Protein 1Z67 (pdb70)

Foldseek 3Di:
DVVVVVVCVVCPCPCLVVLVQVLQVVCQFPVNLLVLCVVQPNPVQLLQLLDLVHDRDADALVSSCSRVPQVSQCSSCVSVVHHSRVSSRSCRVPVSVLQSLQRNVSHGVRGPRNVVSCVSVVVVVD

Solvent-accessible surface area: 7836 Å² total

Radius of gyration: 15.13 Å; Cα contacts (8 Å, |Δi|>4): 138; chains: 1; bounding box: 34×46×33 Å

CATH classification: 1.10.10.690

Secondary structure (DSSP, 8-state):
-HHHHHHHHHHTTTTHHHHHHHHHHHTT-HHHHHHHHHHTT-HHHHHHHH-SSSPPPP--HHHHHHHH-HHHHHHHHHHHT--HHHHHHHHHHHHHHHHHHT-TTS---TTT-HHHH--HHHHHH-

InterPro domains:
  IPR027405 YidB-like [G3DSA:1.10.10.690] (1-132)
  IPR027405 YidB-like [SSF140804] (3-130)
  IPR045372 YidB-like protein [PF20159] (10-111)

Organism: Shigella flexneri (NCBI:txid623)

Structure (mmCIF, N/CA/C/O backbone):
data_1Z67
#
_entry.id   1Z67
#
_cell.length_a   57.476
_cell.length_b   40.479
_cell.length_c   48.333
_cell.angle_alpha   90.00
_cell.angle_beta   93.78
_cell.angle_gamma   90.00
#
_symmetry.space_group_name_H-M   'C 1 2 1'
#
loop_
_entity.id
_entity.type
_entity.pdbx_description
1 polymer 'hypothetical protein S4005'
2 non-polymer 'SODIUM ION'
3 water water
#
loop_
_atom_site.group_PDB
_atom_site.id
_atom_site.type_symbol
_atom_site.label_atom_id
_atom_site.label_alt_id
_atom_site.label_comp_id
_atom_site.label_asym_id
_atom_site.label_entity_id
_atom_site.label_seq_id
_atom_site.pdbx_PDB_ins_code
_atom_site.Cartn_x
_atom_site.Cartn_y
_atom_site.Cartn_z
_atom_site.occupancy
_atom_site.B_iso_or_equiv
_atom_site.auth_seq_id
_atom_site.auth_comp_id
_atom_site.auth_asym_id
_atom_site.auth_atom_id
_atom_site.pdbx_PDB_model_num
ATOM 1 N N . LEU A 1 6 ? 23.730 -17.431 2.856 1.00 30.98 3 LEU A N 1
ATOM 2 C CA . LEU A 1 6 ? 24.326 -16.054 2.774 1.00 30.09 3 LEU A CA 1
ATOM 3 C C . LEU A 1 6 ? 24.174 -15.371 1.409 1.00 29.10 3 LEU A C 1
ATOM 4 O O . LEU A 1 6 ? 24.072 -14.150 1.345 1.00 28.29 3 LEU A O 1
ATOM 9 N N . PHE A 1 7 ? 24.198 -16.147 0.331 1.00 28.25 4 PHE A N 1
ATOM 10 C CA . PHE A 1 7 ? 24.179 -15.583 -1.025 1.00 26.32 4 PHE A CA 1
ATOM 11 C C . PHE A 1 7 ? 22.886 -14.799 -1.243 1.00 25.52 4 PHE A C 1
ATOM 12 O O . PHE A 1 7 ? 22.896 -13.622 -1.644 1.00 24.16 4 PHE A O 1
ATOM 20 N N . ASP A 1 8 ? 21.762 -15.436 -0.964 1.00 24.81 5 ASP A N 1
ATOM 21 C CA . ASP A 1 8 ? 20.481 -14.760 -1.164 1.00 23.76 5 ASP A CA 1
ATOM 22 C C . ASP A 1 8 ? 20.310 -13.551 -0.215 1.00 22.17 5 ASP A C 1
ATOM 23 O O . ASP A 1 8 ? 19.744 -12.535 -0.605 1.00 20.25 5 ASP A O 1
ATOM 28 N N . GLU A 1 9 ? 20.871 -13.631 0.996 1.00 20.58 6 GLU A N 1
ATOM 29 C CA . GLU A 1 9 ? 20.887 -12.528 1.935 1.00 19.76 6 GLU A CA 1
ATOM 30 C C . GLU A 1 9 ? 21.627 -11.282 1.380 1.00 18.04 6 GLU A C 1
ATOM 31 O O . GLU A 1 9 ? 21.135 -10.141 1.429 1.00 17.65 6 GLU A O 1
ATOM 37 N N . VAL A 1 10 ? 22.804 -11.541 0.842 1.00 16.84 7 VAL A N 1
ATOM 38 C CA . VAL A 1 10 ? 23.639 -10.483 0.298 1.00 15.50 7 VAL A CA 1
ATOM 39 C C . VAL A 1 10 ? 22.992 -9.908 -0.975 1.00 13.81 7 VAL A C 1
ATOM 40 O O . VAL A 1 10 ? 22.907 -8.678 -1.127 1.00 13.83 7 VAL A O 1
ATOM 44 N N . VAL A 1 11 ? 22.507 -10.784 -1.861 1.00 14.83 8 VAL A N 1
ATOM 45 C CA . VAL A 1 11 ? 21.894 -10.290 -3.083 1.00 14.04 8 VAL A CA 1
ATOM 46 C C . VAL A 1 11 ? 20.647 -9.458 -2.743 1.00 13.08 8 VAL A C 1
ATOM 47 O O . VAL A 1 11 ? 20.426 -8.373 -3.299 1.00 12.28 8 VAL A O 1
ATOM 51 N N . GLY A 1 12 ? 19.814 -9.953 -1.836 1.00 13.49 9 GLY A N 1
ATOM 52 C CA . GLY A 1 12 ? 18.658 -9.182 -1.434 1.00 13.43 9 GLY A CA 1
ATOM 53 C C . GLY A 1 12 ? 18.986 -7.795 -0.905 1.00 13.13 9 GLY A C 1
ATOM 54 O O . GLY A 1 12 ? 18.346 -6.810 -1.301 1.00 14.10 9 GLY A O 1
ATOM 55 N N . ALA A 1 13 ? 20.000 -7.716 -0.045 1.00 13.02 10 ALA A N 1
ATOM 56 C CA . ALA A 1 13 ? 20.396 -6.430 0.516 1.00 12.97 10 ALA A CA 1
ATOM 57 C C . ALA A 1 13 ? 20.940 -5.486 -0.570 1.00 12.96 10 ALA A C 1
ATOM 58 O O . ALA A 1 13 ? 20.640 -4.293 -0.560 1.00 14.46 10 ALA A O 1
ATOM 60 N N . PHE A 1 14 ? 21.706 -6.030 -1.502 1.00 12.99 11 PHE A N 1
ATOM 61 C CA . PHE A 1 14 ? 22.218 -5.232 -2.604 1.00 13.64 11 PHE A CA 1
ATOM 62 C C . PHE A 1 14 ? 21.073 -4.666 -3.400 1.00 14.22 11 PHE A C 1
ATOM 63 O O . PHE A 1 14 ? 21.081 -3.512 -3.746 1.00 15.31 11 PHE A O 1
ATOM 78 N N . LEU A 1 15 ? 20.122 -5.517 -3.764 1.00 13.89 12 LEU A N 1
ATOM 79 C CA . LEU A 1 15 ? 19.013 -5.071 -4.591 1.00 15.28 12 LEU A CA 1
ATOM 80 C C . LEU A 1 15 ? 18.065 -4.115 -3.885 1.00 16.03 12 LEU A C 1
ATOM 81 O O . LEU A 1 15 ? 17.479 -3.232 -4.543 1.00 18.05 12 LEU A O 1
ATOM 86 N N . LYS A 1 16 ? 17.879 -4.298 -2.571 1.00 15.69 13 LYS A N 1
ATOM 87 C CA . LYS A 1 16 ? 16.912 -3.491 -1.816 1.00 18.15 13 LYS A CA 1
ATOM 88 C C . LYS A 1 16 ? 17.402 -2.061 -1.557 1.00 17.32 13 LYS A C 1
ATOM 89 O O . LYS A 1 16 ? 16.617 -1.124 -1.456 1.00 17.24 13 LYS A O 1
ATOM 95 N N . GLY A 1 17 ? 18.712 -1.885 -1.391 1.00 16.29 14 GLY A N 1
ATOM 96 C CA . GLY A 1 17 ? 19.247 -0.559 -0.992 1.00 16.31 14 GLY A CA 1
ATOM 97 C C . GLY A 1 17 ? 18.572 -0.062 0.287 1.00 17.11 14 GLY A C 1
ATOM 98 O O . GLY A 1 17 ? 18.366 -0.822 1.247 1.00 17.58 14 GLY A O 1
ATOM 99 N N . ASP A 1 18 ? 18.142 1.201 0.290 1.00 17.63 15 ASP A N 1
ATOM 100 C CA . ASP A 1 18 ? 17.528 1.770 1.472 1.00 18.76 15 ASP A CA 1
ATOM 101 C C . ASP A 1 18 ? 15.992 1.793 1.385 1.00 18.81 15 ASP A C 1
ATOM 102 O O . ASP A 1 18 ? 15.350 2.502 2.154 1.00 19.44 15 ASP A O 1
ATOM 107 N N . ALA A 1 19 ? 15.418 0.964 0.520 1.00 19.92 16 ALA A N 1
ATOM 108 C CA . ALA A 1 19 ? 13.963 0.824 0.450 1.00 19.21 16 ALA A CA 1
ATOM 109 C C . ALA A 1 19 ? 13.394 0.436 1.814 1.00 19.49 16 ALA A C 1
ATOM 110 O O . ALA A 1 19 ? 13.943 -0.424 2.528 1.00 21.17 16 ALA A O 1
ATOM 112 N N . GLY A 1 20 ? 12.272 1.056 2.167 1.00 20.13 17 GLY A N 1
ATOM 113 C CA . GLY A 1 20 ? 11.584 0.725 3.410 1.00 20.14 17 GLY A CA 1
ATOM 114 C C . GLY A 1 20 ? 12.153 1.390 4.661 1.00 20.15 17 GLY A C 1
ATOM 115 O O . GLY A 1 20 ? 11.686 1.117 5.789 1.00 21.28 17 GLY A O 1
ATOM 116 N N . LYS A 1 21 ? 13.147 2.269 4.488 1.00 17.96 18 LYS A N 1
ATOM 117 C CA . LYS A 1 21 ? 13.738 3.018 5.623 1.00 16.76 18 LYS A CA 1
ATOM 118 C C . LYS A 1 21 ? 12.694 3.796 6.435 1.00 16.05 18 LYS A C 1
ATOM 119 O O . LYS A 1 21 ? 12.793 3.862 7.665 1.00 16.72 18 LYS A O 1
ATOM 125 N N . TYR A 1 22 ? 11.704 4.391 5.762 1.00 16.32 19 TYR A N 1
ATOM 126 C CA . TYR A 1 22 ? 10.696 5.166 6.494 1.00 16.83 19 TYR A CA 1
ATOM 127 C C . TYR A 1 22 ? 9.765 4.305 7.330 1.00 19.21 19 TYR A C 1
ATOM 128 O O . TYR A 1 22 ? 9.501 4.661 8.487 1.00 19.51 19 TYR A O 1
ATOM 137 N N . GLN A 1 23 ? 9.273 3.197 6.771 1.00 20.33 20 GLN A N 1
ATOM 138 C CA . GLN A 1 23 ? 8.453 2.261 7.571 1.00 21.34 20 GLN A CA 1
ATOM 139 C C . GLN A 1 23 ? 9.246 1.767 8.778 1.00 20.48 20 GLN A C 1
ATOM 140 O O . GLN A 1 23 ? 8.716 1.633 9.880 1.00 21.93 20 GLN A O 1
ATOM 146 N N . ALA A 1 24 ? 10.522 1.495 8.569 1.00 18.90 21 ALA A N 1
ATOM 147 C CA . ALA A 1 24 ? 11.367 0.994 9.640 1.00 17.14 21 ALA A CA 1
ATOM 148 C C . ALA A 1 24 ? 11.503 2.034 10.742 1.00 16.83 21 ALA A C 1
ATOM 149 O O . ALA A 1 24 ? 11.401 1.712 11.935 1.00 16.95 21 ALA A O 1
ATOM 151 N N . ILE A 1 25 ? 11.737 3.284 10.349 1.00 16.99 22 ILE A N 1
ATOM 152 C CA . ILE A 1 25 ? 11.923 4.326 11.343 1.00 15.95 22 ILE A CA 1
ATOM 153 C C . ILE A 1 25 ? 10.606 4.484 12.103 1.00 16.90 22 ILE A C 1
ATOM 154 O O . ILE A 1 25 ? 10.624 4.562 13.331 1.00 17.73 22 ILE A O 1
ATOM 159 N N . LEU A 1 26 ? 9.477 4.490 11.385 1.00 18.00 23 LEU A N 1
ATOM 160 C CA . LEU A 1 26 ? 8.170 4.715 12.030 1.00 20.83 23 LEU A CA 1
ATOM 161 C C . LEU A 1 26 ? 7.883 3.651 13.078 1.00 20.73 23 LEU A C 1
ATOM 162 O O . LEU A 1 26 ? 7.492 3.988 14.222 1.00 21.00 23 LEU A O 1
ATOM 167 N N . SER A 1 27 ? 8.080 2.388 12.688 1.00 20.19 24 SER A N 1
ATOM 168 C CA . SER A 1 27 ? 7.834 1.234 13.553 1.00 20.77 24 SER A CA 1
ATOM 169 C C . SER A 1 27 ? 8.759 1.330 14.756 1.00 19.38 24 SER A C 1
ATOM 170 O O . SER A 1 27 ? 8.316 1.144 15.886 1.00 19.58 24 SER A O 1
ATOM 173 N N . TRP A 1 28 ? 10.032 1.659 14.505 1.00 17.58 25 TRP A N 1
ATOM 174 C CA . TRP A 1 28 ? 11.023 1.772 15.574 1.00 16.14 25 TRP A CA 1
ATOM 175 C C . TRP A 1 28 ? 10.625 2.864 16.579 1.00 15.57 25 TRP A C 1
ATOM 176 O O . TRP A 1 28 ? 10.721 2.658 17.787 1.00 16.75 25 TRP A O 1
ATOM 187 N N . VAL A 1 29 ? 10.136 4.013 16.096 1.00 15.26 26 VAL A N 1
ATOM 188 C CA . VAL A 1 29 ? 9.748 5.083 17.013 1.00 14.96 26 VAL A CA 1
ATOM 189 C C . VAL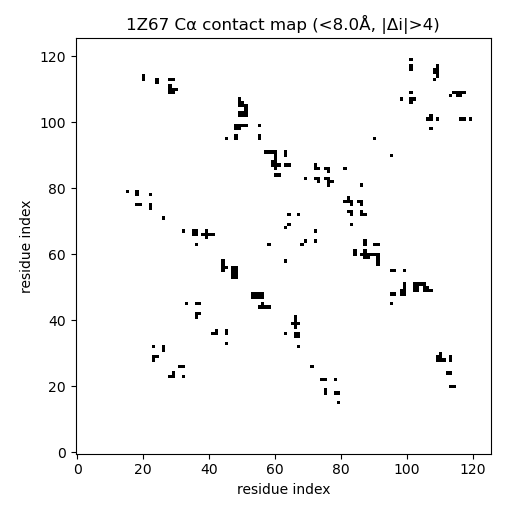 A 1 29 ? 8.703 4.570 18.002 1.00 15.31 26 VAL A C 1
ATOM 190 O O . VAL A 1 29 ? 8.801 4.805 19.198 1.00 15.60 26 VAL A O 1
ATOM 194 N N . GLU A 1 30 ? 7.705 3.871 17.487 1.00 16.00 27 GLU A N 1
ATOM 195 C CA . GLU A 1 30 ? 6.641 3.364 18.345 1.00 17.11 27 GLU A CA 1
ATOM 196 C C . GLU A 1 30 ? 7.168 2.288 19.313 1.00 17.49 27 GLU A C 1
ATOM 197 O O . GLU A 1 30 ? 6.805 2.284 20.500 1.00 17.52 27 GLU A O 1
ATOM 208 N N . GLU A 1 31 ? 8.072 1.438 18.834 1.00 16.13 28 GLU A N 1
ATOM 209 C CA . GLU A 1 31 ? 8.624 0.366 19.678 1.00 17.97 28 GLU A CA 1
ATOM 210 C C . GLU A 1 31 ? 9.463 0.927 20.811 1.00 17.62 28 GLU A C 1
ATOM 211 O O . GLU A 1 31 ? 9.553 0.313 21.879 1.00 19.15 28 GLU A O 1
ATOM 217 N N . GLN A 1 32 ? 10.090 2.070 20.573 1.00 16.38 29 GLN A N 1
ATOM 218 C CA . GLN A 1 32 ? 10.870 2.757 21.594 1.00 16.53 29 GLN A CA 1
ATOM 219 C C . GLN A 1 32 ? 9.987 3.497 22.611 1.00 16.82 29 GLN A C 1
ATOM 220 O O . GLN A 1 32 ? 10.511 4.062 23.589 1.00 17.33 29 GLN A O 1
ATOM 226 N N . GLY A 1 33 ? 8.666 3.525 22.359 1.00 16.14 30 GLY A N 1
ATOM 227 C CA . GLY A 1 33 ? 7.698 4.091 23.303 1.00 15.94 30 GLY A CA 1
ATOM 228 C C . GLY A 1 33 ? 7.101 5.416 22.828 1.00 15.29 30 GLY A C 1
ATOM 229 O O . GLY A 1 33 ? 6.320 6.086 23.557 1.00 17.09 30 GLY A O 1
ATOM 230 N N . GLY A 1 34 ? 7.391 5.765 21.571 1.00 15.56 31 GLY A N 1
ATOM 231 C CA . GLY A 1 34 ? 6.789 6.934 20.962 1.00 14.45 31 GLY A CA 1
ATOM 232 C C . GLY A 1 34 ? 7.719 8.134 20.796 1.00 13.92 31 GLY A C 1
ATO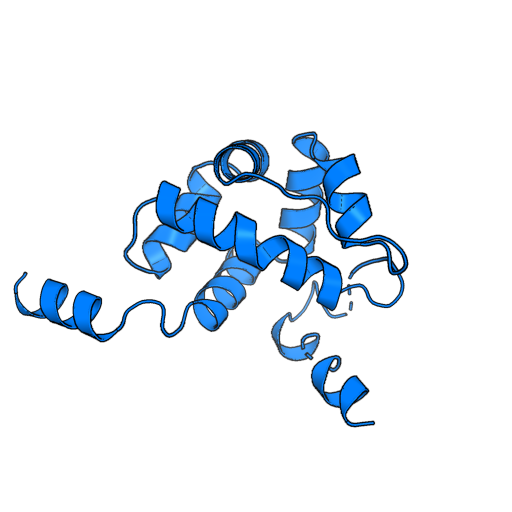M 233 O O . GLY A 1 34 ? 8.801 8.222 21.418 1.00 14.71 31 GLY A O 1
ATOM 234 N N . ILE A 1 35 ? 7.298 9.074 19.953 1.00 14.64 32 ILE A N 1
ATOM 235 C CA . ILE A 1 35 ? 8.168 10.225 1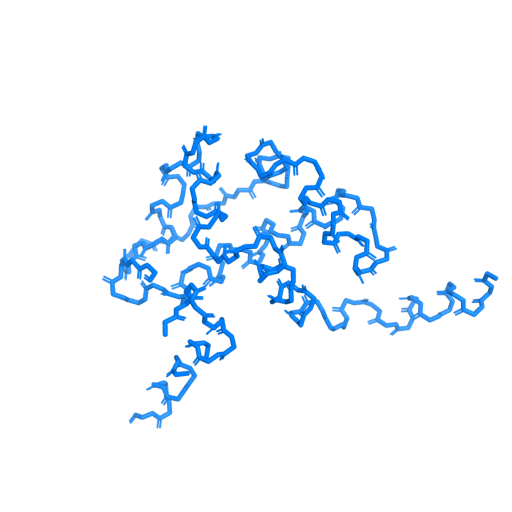9.677 1.00 16.19 32 ILE A CA 1
ATOM 236 C C . ILE A 1 35 ? 8.546 11.030 20.926 1.00 16.19 32 ILE A C 1
ATOM 237 O O . ILE A 1 35 ? 9.683 11.453 21.050 1.00 17.63 32 ILE A O 1
ATOM 242 N N . GLN A 1 36 ? 7.629 11.131 21.892 1.00 17.72 33 GLN A N 1
ATOM 243 C CA . GLN A 1 36 ? 7.953 11.785 23.160 1.00 19.09 33 GLN A CA 1
ATOM 244 C C . GLN A 1 36 ? 9.149 11.179 23.960 1.00 19.31 33 GLN A C 1
ATOM 245 O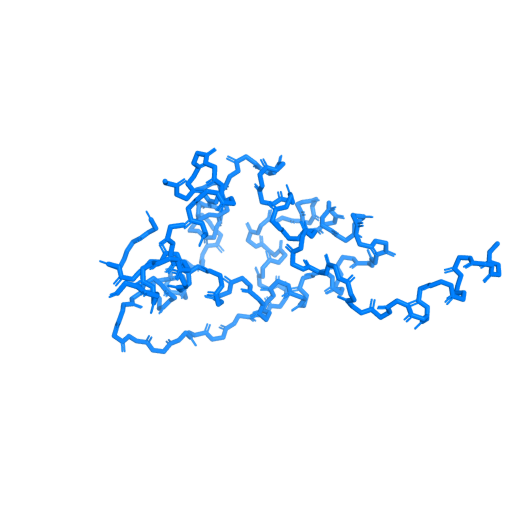 O . GLN A 1 36 ? 9.938 11.931 24.572 1.00 19.60 33 GLN A O 1
ATOM 251 N N . VAL A 1 37 ? 9.287 9.852 23.966 1.00 19.48 34 VAL A N 1
ATOM 252 C CA . VAL A 1 37 ? 10.462 9.218 24.582 1.00 19.82 34 VAL A CA 1
ATOM 253 C C . VAL A 1 37 ? 11.753 9.697 23.918 1.00 18.71 34 VAL A C 1
ATOM 254 O O . VAL A 1 37 ? 12.747 9.988 24.587 1.00 19.48 34 VAL A O 1
ATOM 258 N N . LEU A 1 38 ? 11.741 9.767 22.579 1.00 18.27 35 LEU A N 1
ATOM 259 C CA . LEU A 1 38 ? 12.918 10.162 21.856 1.00 18.25 35 LEU A CA 1
ATOM 260 C C . LEU A 1 38 ? 13.220 11.620 22.156 1.00 16.34 35 LEU A C 1
ATOM 261 O O . LEU A 1 38 ? 14.379 11.945 22.365 1.00 16.61 35 LEU A O 1
ATOM 266 N N . LEU A 1 39 ? 12.183 12.472 22.179 1.00 16.63 36 LEU A N 1
ATOM 267 C CA . LEU A 1 39 ? 12.364 13.902 22.479 1.00 17.52 36 LEU A CA 1
ATOM 268 C C . LEU A 1 39 ? 13.023 14.083 23.857 1.00 17.82 36 LEU A C 1
ATOM 269 O O . LEU A 1 39 ? 14.000 14.817 23.997 1.00 18.23 36 LEU A O 1
ATOM 274 N N . GLU A 1 40 ? 12.531 13.335 24.830 1.00 18.65 37 GLU A N 1
ATOM 275 C CA . GLU A 1 40 ? 13.079 13.417 26.200 1.00 19.51 37 GLU A CA 1
ATOM 276 C C . GLU A 1 40 ? 14.529 12.970 26.246 1.00 19.89 37 GLU A C 1
ATOM 277 O O . GLU A 1 40 ? 15.349 13.609 26.932 1.00 19.64 37 GLU A O 1
ATOM 288 N N . LYS A 1 41 ? 14.872 11.932 25.469 1.00 18.67 38 LYS A N 1
ATOM 289 C CA . LYS A 1 41 ? 16.271 11.499 25.405 1.00 19.71 38 LYS A CA 1
ATOM 290 C C . LYS A 1 41 ? 17.182 12.518 24.755 1.00 19.53 38 LYS A C 1
ATOM 291 O O . LYS A 1 41 ? 18.308 12.743 25.225 1.00 19.36 38 LYS A O 1
ATOM 297 N N . LEU A 1 42 ? 16.699 13.169 23.691 1.00 18.05 39 LEU A N 1
ATOM 298 C CA . LEU A 1 42 ? 17.489 14.218 23.089 1.00 18.79 39 LEU A CA 1
ATOM 299 C C . LEU A 1 42 ? 17.752 15.326 24.112 1.00 18.92 39 LEU A C 1
ATOM 300 O O . LEU A 1 42 ? 18.876 15.824 24.241 1.00 20.60 39 LEU A O 1
ATOM 305 N N . GLN A 1 43 ? 16.718 15.661 24.874 1.00 19.11 40 GLN A N 1
ATOM 306 C CA . GLN A 1 43 ? 16.816 16.714 25.884 1.00 20.48 40 GLN A CA 1
ATOM 307 C C . GLN A 1 43 ? 17.729 16.362 27.054 1.00 21.13 40 GLN A C 1
ATOM 308 O O . GLN A 1 43 ? 18.548 17.201 27.459 1.00 21.94 40 GLN A O 1
ATOM 314 N N . SER A 1 44 ? 17.580 15.149 27.589 1.00 21.21 41 SER A N 1
ATOM 315 C CA . SER A 1 44 ? 18.450 14.675 28.684 1.00 22.63 41 SER A CA 1
ATOM 316 C C . SER A 1 44 ? 19.914 14.445 28.219 1.00 22.65 41 SER A C 1
ATOM 317 O O . SER A 1 44 ? 20.844 14.411 29.046 1.00 22.87 41 SER A O 1
ATOM 322 N N . GLY A 1 45 ? 20.126 14.303 26.906 1.00 22.74 42 GLY A N 1
ATOM 323 C CA . GLY A 1 45 ? 21.434 13.990 26.367 1.00 22.64 42 GLY A CA 1
ATOM 324 C C . GLY A 1 45 ? 22.174 15.212 25.875 1.00 22.84 42 GLY A C 1
ATOM 325 O O . GLY A 1 45 ? 23.214 15.068 25.210 1.00 24.08 42 GLY A O 1
ATOM 326 N N . GLY A 1 46 ? 21.650 16.397 26.183 1.00 22.99 43 GLY A N 1
ATOM 327 C CA . GLY A 1 46 ? 22.345 17.641 25.881 1.00 23.85 43 GLY A CA 1
ATOM 328 C C . GLY A 1 46 ? 22.084 18.222 24.513 1.00 22.97 43 GLY A C 1
ATOM 329 O O . GLY A 1 46 ? 22.714 19.188 24.127 1.00 24.12 43 GLY A O 1
ATOM 330 N N . LEU A 1 47 ? 21.114 17.656 23.783 1.00 21.33 44 LEU A N 1
ATOM 331 C CA . LEU A 1 47 ? 20.795 18.123 22.432 1.00 20.58 44 LEU A CA 1
ATOM 332 C C . LEU A 1 47 ? 19.558 19.015 22.403 1.00 19.65 44 LEU A C 1
ATOM 333 O O . LEU A 1 47 ? 18.962 19.222 21.334 1.00 18.81 44 LEU A O 1
ATOM 338 N N . GLY A 1 48 ? 19.142 19.527 23.564 1.00 17.81 45 GLY A N 1
ATOM 339 C CA . GLY A 1 48 ? 17.961 20.380 23.625 1.00 17.42 45 GLY A CA 1
ATOM 340 C C . GLY A 1 48 ? 18.001 21.607 22.708 1.00 17.11 45 GLY A C 1
ATOM 341 O O . GLY A 1 48 ? 16.984 21.981 22.118 1.00 18.01 45 GLY A O 1
ATOM 342 N N . ALA A 1 49 ? 19.169 22.271 22.618 1.00 16.55 46 ALA A N 1
ATOM 343 C CA . ALA A 1 49 ? 19.263 23.466 21.767 1.00 17.34 46 ALA A CA 1
ATOM 344 C C . ALA A 1 49 ? 19.144 23.081 20.277 1.00 17.25 46 ALA A C 1
ATOM 345 O O . ALA A 1 49 ? 18.379 23.696 19.536 1.00 19.06 46 ALA A O 1
ATOM 347 N N . ILE A 1 50 ? 19.853 22.037 19.870 1.00 16.74 47 ILE A N 1
ATOM 348 C CA . ILE A 1 50 ? 19.711 21.510 18.508 1.00 17.46 47 ILE A CA 1
ATOM 349 C C . ILE A 1 50 ? 18.255 21.066 18.255 1.00 16.91 47 ILE A C 1
ATOM 350 O O . ILE A 1 50 ? 17.664 21.462 17.230 1.00 17.79 47 ILE A O 1
ATOM 355 N N . LEU A 1 51 ? 17.665 20.303 19.178 1.00 16.55 48 LEU A N 1
ATOM 356 C CA . LEU A 1 51 ? 16.256 19.947 19.013 1.00 16.21 48 LEU A CA 1
ATOM 357 C C . LEU A 1 51 ? 15.344 21.191 18.848 1.00 16.20 48 LEU A C 1
ATOM 358 O O . LEU A 1 51 ? 14.395 21.181 18.053 1.00 15.65 48 LEU A O 1
ATOM 363 N N . SER A 1 52 ? 15.603 22.254 19.616 1.00 16.30 49 SER A N 1
ATOM 364 C CA . SER A 1 52 ? 14.750 23.459 19.533 1.00 17.26 49 SER A CA 1
ATOM 365 C C . SER A 1 52 ? 14.732 24.056 18.118 1.00 16.73 49 SER A C 1
ATOM 366 O O . SER A 1 52 ? 13.724 24.640 17.714 1.00 18.13 49 SER A O 1
ATOM 369 N N . THR A 1 53 ? 15.816 23.870 17.361 1.00 16.94 50 THR A N 1
ATOM 370 C CA . THR A 1 53 ? 15.867 24.414 16.004 1.00 17.42 50 THR A CA 1
ATOM 371 C C . THR A 1 53 ? 14.981 23.578 15.043 1.00 17.48 50 THR A C 1
ATOM 372 O O . THR A 1 53 ? 14.441 24.090 14.069 1.00 19.02 50 THR A O 1
ATOM 376 N N . TRP A 1 54 ? 14.836 22.287 15.329 1.00 17.05 51 TRP A N 1
ATOM 377 C CA . TRP A 1 54 ? 13.938 21.414 14.537 1.00 16.96 51 TRP A CA 1
ATOM 378 C C . TRP A 1 54 ? 12.485 21.699 14.842 1.00 17.01 51 TRP A C 1
ATOM 379 O O . TRP A 1 54 ? 11.642 21.728 13.920 1.00 18.14 51 TRP A O 1
ATOM 390 N N . LEU A 1 55 ? 12.188 21.965 16.117 1.00 17.07 52 LEU A N 1
ATOM 391 C CA . LEU A 1 55 ? 10.808 22.252 16.537 1.00 18.04 52 LEU A CA 1
ATOM 392 C C . LEU A 1 55 ? 10.299 23.615 16.015 1.00 19.23 52 LEU A C 1
ATOM 393 O O . LEU A 1 55 ? 9.104 23.795 15.754 1.00 19.73 52 LEU A O 1
ATOM 398 N N . SER A 1 56 ? 11.208 24.565 15.909 1.00 20.41 53 SER A N 1
ATOM 399 C CA . SER A 1 56 ? 10.851 25.933 15.494 1.00 21.03 53 SER A CA 1
ATOM 400 C C . SER A 1 56 ? 10.193 25.896 14.108 1.00 22.73 53 SER A C 1
ATOM 401 O O . SER A 1 56 ? 10.609 25.098 13.230 1.00 23.57 53 SER A O 1
ATOM 406 N N . ASN A 1 57 ? 9.163 26.730 13.904 1.00 24.49 54 ASN A N 1
ATOM 407 C CA . ASN A 1 57 ? 8.557 26.890 12.570 1.00 26.46 54 ASN A CA 1
ATOM 408 C C . ASN A 1 57 ? 9.119 28.076 11.795 1.00 27.66 54 ASN A C 1
ATOM 409 O O . ASN A 1 57 ? 8.639 28.398 10.703 1.00 27.67 54 ASN A O 1
ATOM 414 N N . GLN A 1 58 ? 10.145 28.722 12.356 1.00 29.29 55 GLN A N 1
ATOM 415 C CA . GLN A 1 58 ? 10.827 29.828 11.670 1.00 30.98 55 GLN A CA 1
ATOM 416 C C . GLN A 1 58 ? 12.271 29.489 11.312 1.00 30.81 55 GLN A C 1
ATOM 417 O O . GLN A 1 58 ? 12.772 29.973 10.312 1.00 31.06 55 GLN A O 1
ATOM 428 N N . GLN A 1 59 ? 12.926 28.672 12.133 1.00 29.95 56 GLN A N 1
ATOM 429 C CA . GLN A 1 59 ? 14.366 28.391 12.010 1.00 29.73 56 GLN A CA 1
ATOM 430 C C . GLN A 1 59 ? 14.657 27.191 11.103 1.00 29.48 56 GLN A C 1
ATOM 431 O O . GLN A 1 59 ? 13.831 26.288 10.976 1.00 28.72 56 GLN A O 1
ATOM 442 N N . ARG A 1 60 ? 15.836 27.199 10.483 1.00 28.79 57 ARG A N 1
ATOM 443 C CA . ARG A 1 60 ? 16.346 26.045 9.750 1.00 28.25 57 ARG A CA 1
ATOM 444 C C . ARG A 1 60 ? 16.855 24.993 10.735 1.00 27.34 57 ARG A C 1
ATOM 445 O O . ARG A 1 60 ? 17.370 25.333 11.807 1.00 26.76 57 ARG A O 1
ATOM 453 N N . ASN A 1 61 ? 16.701 23.725 10.375 1.00 25.69 58 ASN A N 1
ATOM 454 C CA . ASN A 1 61 ? 17.179 22.631 11.228 1.00 24.83 58 ASN A CA 1
ATOM 455 C C . ASN A 1 61 ? 18.686 22.661 11.380 1.00 24.87 58 ASN A C 1
ATOM 456 O O . ASN A 1 61 ? 19.394 22.588 10.369 1.00 25.42 58 ASN A O 1
ATOM 461 N N . GLN A 1 62 ? 19.180 22.751 12.623 1.00 24.52 59 GLN A N 1
ATOM 462 C CA . GLN A 1 62 ? 20.609 22.554 12.915 1.00 24.56 59 GLN A CA 1
ATOM 463 C C . GLN A 1 62 ? 21.060 21.103 12.680 1.00 24.27 59 GLN A C 1
ATOM 464 O O . GLN A 1 62 ? 20.360 20.157 13.028 1.00 23.50 59 GLN A O 1
ATOM 470 N N . SER A 1 63 ? 22.227 20.927 12.065 1.00 23.82 60 SER A N 1
ATOM 471 C CA . SER A 1 63 ? 22.760 19.590 11.808 1.00 23.43 60 SER A CA 1
ATOM 472 C C . SER A 1 63 ? 23.106 18.864 13.117 1.00 22.79 60 SER A C 1
ATOM 473 O O . SER A 1 63 ? 23.353 19.497 14.142 1.00 23.34 60 SER A O 1
ATOM 478 N N . VAL A 1 64 ? 23.036 17.531 13.080 1.00 21.59 61 VAL A N 1
ATOM 479 C CA . VAL A 1 64 ? 23.432 16.648 14.172 1.00 20.42 61 VAL A CA 1
ATOM 480 C C . VAL A 1 64 ? 24.186 15.476 13.557 1.00 20.36 61 VAL A C 1
ATOM 481 O O . VAL A 1 6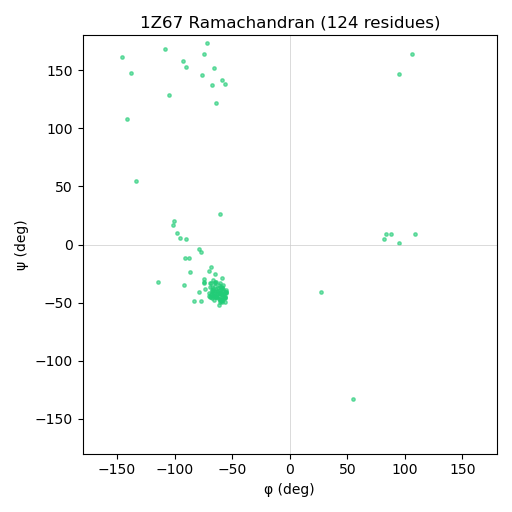4 ? 23.894 15.074 12.417 1.00 21.47 61 VAL A O 1
ATOM 485 N N . SER A 1 65 ? 25.167 14.940 14.279 1.00 19.56 62 SER A N 1
ATOM 486 C CA . SER A 1 65 ? 25.904 13.783 13.788 1.00 19.77 62 SER A CA 1
ATOM 487 C C . SER A 1 65 ? 25.293 12.483 14.270 1.00 18.73 62 SER A C 1
ATOM 488 O O . SER A 1 65 ? 24.594 12.455 15.302 1.00 18.74 62 SER A O 1
ATOM 491 N N . GLY A 1 66 ? 25.564 11.395 13.549 1.00 19.83 63 GLY A N 1
ATOM 492 C CA . GLY A 1 66 ? 25.172 10.063 14.019 1.00 19.74 63 GLY A CA 1
ATOM 493 C C . GLY A 1 66 ? 25.732 9.768 15.404 1.00 19.26 63 GLY A C 1
ATOM 494 O O . GLY A 1 66 ? 25.046 9.228 16.273 1.00 18.83 63 GLY A O 1
ATOM 495 N N . GLU A 1 67 ? 26.984 10.148 15.633 1.00 19.72 64 GLU A N 1
ATOM 496 C CA . GLU A 1 67 ? 27.614 9.942 16.927 1.00 20.26 64 GLU A CA 1
ATOM 497 C C . GLU A 1 67 ? 26.836 10.687 18.018 1.00 20.01 64 GLU A C 1
ATOM 498 O O . GLU A 1 67 ? 26.614 10.137 19.099 1.00 19.71 64 GLU A O 1
ATOM 509 N N . GLN A 1 68 ? 26.405 11.917 17.723 1.00 19.89 65 GLN A N 1
ATOM 510 C CA . GLN A 1 68 ? 25.651 12.728 18.705 1.00 19.98 65 GLN A CA 1
ATOM 511 C C . GLN A 1 68 ? 24.339 12.035 19.032 1.00 19.97 65 GLN A C 1
ATOM 512 O O . GLN A 1 68 ? 23.945 11.936 20.194 1.00 20.25 65 GLN A O 1
ATOM 518 N N . LEU A 1 69 ? 23.687 11.499 18.004 1.00 19.51 66 LEU A N 1
ATOM 519 C CA . LEU A 1 69 ? 22.436 10.799 18.256 1.00 19.34 66 LEU A CA 1
ATOM 520 C C . LEU A 1 69 ? 22.637 9.487 18.990 1.00 19.25 66 LEU A C 1
ATOM 521 O O . LEU A 1 69 ? 21.821 9.140 19.856 1.00 19.74 66 LEU A O 1
ATOM 526 N N . GLU A 1 70 ? 23.650 8.715 18.627 1.00 20.09 67 GLU A N 1
ATOM 527 C CA . GLU A 1 70 ? 23.903 7.492 19.386 1.00 21.08 67 GLU A CA 1
ATOM 528 C C . GLU A 1 70 ? 24.171 7.832 20.865 1.00 21.99 67 GLU A C 1
ATOM 529 O O . GLU A 1 70 ? 23.686 7.124 21.742 1.00 21.62 67 GLU A O 1
ATOM 535 N N . SER A 1 71 ? 24.859 8.953 21.113 1.00 21.56 68 SER A N 1
ATOM 536 C CA . SER A 1 71 ? 25.169 9.416 22.482 1.00 23.30 68 SER A CA 1
ATOM 537 C C . SER A 1 71 ? 23.897 9.757 23.244 1.00 22.62 68 SER A C 1
ATOM 538 O O . SER A 1 71 ? 23.734 9.366 24.386 1.00 24.93 68 SER A O 1
ATOM 541 N N . ALA A 1 72 ? 22.988 10.471 22.605 1.00 21.88 69 ALA A N 1
ATOM 542 C CA . ALA A 1 72 ? 21.790 10.923 23.291 1.00 21.50 69 ALA A CA 1
ATOM 543 C C . ALA A 1 72 ? 20.726 9.839 23.429 1.00 21.05 69 ALA A C 1
ATOM 544 O O . ALA A 1 72 ? 20.063 9.749 24.462 1.00 20.13 69 ALA A O 1
ATOM 546 N N . LEU A 1 73 ? 20.545 9.048 22.377 1.00 20.36 70 LEU A N 1
ATOM 547 C CA . LEU A 1 73 ? 19.469 8.065 22.300 1.00 20.58 70 LEU A CA 1
ATOM 548 C C . LEU A 1 73 ? 19.841 6.756 22.920 1.00 21.16 70 LEU A C 1
ATOM 549 O O . LEU A 1 73 ? 18.979 5.962 23.323 1.00 22.38 70 LEU A O 1
ATOM 554 N N . GLY A 1 74 ? 21.144 6.538 22.973 1.00 20.11 71 GLY A N 1
ATOM 555 C CA . GLY A 1 74 ? 21.725 5.319 23.491 1.00 20.31 71 GLY A CA 1
ATOM 556 C C . GLY A 1 74 ? 22.020 4.336 22.373 1.00 19.38 71 GLY A C 1
ATOM 557 O O . GLY A 1 74 ? 21.284 4.252 21.373 1.00 19.64 71 GLY A O 1
ATOM 558 N N . THR A 1 75 ? 23.086 3.572 22.560 1.00 18.65 72 THR A N 1
ATOM 559 C CA . THR A 1 75 ? 23.483 2.500 21.625 1.00 19.17 72 THR A CA 1
ATOM 560 C C . THR A 1 75 ? 22.436 1.425 21.422 1.00 19.36 72 THR A C 1
ATOM 561 O O . THR A 1 75 ? 22.179 1.028 20.306 1.00 19.01 72 THR A O 1
ATOM 565 N N . ASN A 1 76 ? 21.781 0.973 22.495 1.00 19.67 73 ASN A N 1
ATOM 566 C CA . ASN A 1 76 ? 20.758 -0.051 22.327 1.00 19.35 73 ASN A CA 1
ATOM 567 C C . ASN A 1 76 ? 19.598 0.408 21.442 1.00 19.60 73 ASN A C 1
ATOM 568 O O . ASN A 1 76 ? 19.159 -0.330 20.563 1.00 19.96 73 ASN A O 1
ATOM 577 N N . ALA A 1 77 ? 19.103 1.620 21.707 1.00 18.75 74 ALA A N 1
ATOM 578 C CA . ALA A 1 77 ? 18.019 2.209 20.890 1.00 18.99 74 ALA A CA 1
ATOM 579 C C . ALA A 1 77 ? 18.406 2.264 19.408 1.00 18.89 74 ALA A C 1
ATOM 580 O O . ALA A 1 77 ? 17.626 1.874 18.519 1.00 18.31 74 ALA A O 1
ATOM 582 N N . VAL A 1 78 ? 19.593 2.780 19.141 1.00 17.33 75 VAL A N 1
ATOM 583 C CA . VAL A 1 78 ? 20.017 2.900 17.739 1.00 17.43 75 VAL A CA 1
ATOM 584 C C . VAL A 1 78 ? 20.237 1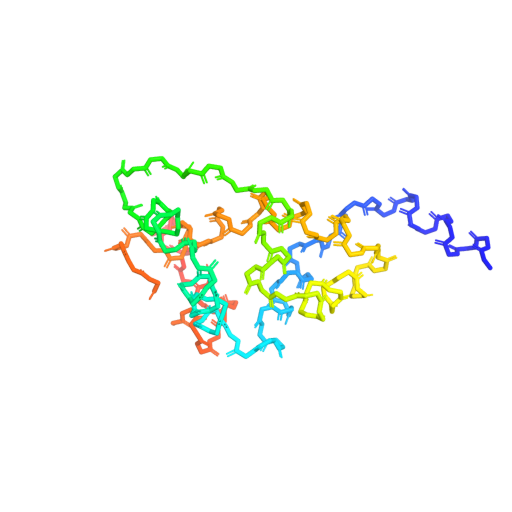.526 17.104 1.00 16.81 75 VAL A C 1
ATOM 585 O O . VAL A 1 78 ? 19.828 1.299 15.959 1.00 16.15 75 VAL A O 1
ATOM 589 N N . SER A 1 79 ? 20.834 0.595 17.865 1.00 17.12 76 SER A N 1
ATOM 590 C CA . SER A 1 79 ? 21.039 -0.775 17.402 1.00 17.64 76 SER A CA 1
ATOM 591 C C . SER A 1 79 ? 19.696 -1.462 17.100 1.00 17.93 76 SER A C 1
ATOM 592 O O . SER A 1 79 ? 19.594 -2.252 16.161 1.00 18.31 76 SER A O 1
ATOM 597 N N . ASP A 1 80 ? 18.663 -1.147 17.885 1.00 17.38 77 ASP A N 1
ATOM 598 C CA . ASP A 1 80 ? 17.316 -1.660 17.624 1.00 18.03 77 ASP A CA 1
ATOM 599 C C . ASP A 1 80 ? 16.858 -1.279 16.193 1.00 17.31 77 ASP A C 1
ATOM 600 O O . ASP A 1 80 ? 16.325 -2.107 15.443 1.00 18.81 77 ASP A O 1
ATOM 605 N N . LEU A 1 81 ? 17.071 -0.025 15.810 1.00 17.06 78 LEU A N 1
ATOM 606 C CA . LEU A 1 81 ? 16.699 0.388 14.445 1.00 17.01 78 LEU A CA 1
ATOM 607 C C . LEU A 1 81 ? 17.580 -0.335 13.398 1.00 17.04 78 LEU A C 1
ATOM 608 O O . LEU A 1 81 ? 17.075 -0.819 12.375 1.00 17.09 78 LEU A O 1
ATOM 613 N N . GLY A 1 82 ? 18.888 -0.414 13.682 1.00 16.76 79 GLY A N 1
ATOM 614 C CA . GLY A 1 82 ? 19.853 -1.085 12.798 1.00 17.66 79 GLY A CA 1
ATOM 615 C C . GLY A 1 82 ? 19.379 -2.505 12.575 1.00 19.04 79 GLY A C 1
ATOM 616 O O . GLY A 1 82 ? 19.329 -2.959 11.429 1.00 18.79 79 GLY A O 1
ATOM 617 N N . GLN A 1 83 ? 18.965 -3.179 13.650 1.00 19.45 80 GLN A N 1
ATOM 618 C CA . GLN A 1 83 ? 18.558 -4.572 13.531 1.00 21.82 80 GLN A CA 1
ATOM 619 C C . GLN A 1 83 ? 17.346 -4.746 12.651 1.00 22.30 80 GLN A C 1
ATOM 620 O O . GLN A 1 83 ? 17.288 -5.668 11.836 1.00 23.85 80 GLN A O 1
ATOM 631 N N . LYS A 1 84 ? 16.396 -3.823 12.787 1.00 22.10 81 LYS A N 1
ATOM 632 C CA . LYS A 1 84 ? 15.221 -3.837 11.960 1.00 22.36 81 LYS A CA 1
ATOM 633 C C . LYS A 1 84 ? 15.581 -3.727 10.490 1.00 22.94 81 LYS A C 1
ATOM 634 O O . LYS A 1 84 ? 14.947 -4.371 9.646 1.00 24.43 81 LYS A O 1
ATOM 645 N N . LEU A 1 85 ? 16.594 -2.914 10.189 1.00 21.72 82 LEU A N 1
ATOM 646 C CA . LEU A 1 85 ? 17.040 -2.709 8.825 1.00 22.42 82 LEU A CA 1
ATOM 647 C C . LEU A 1 85 ? 18.088 -3.727 8.339 1.00 20.31 82 LEU A C 1
ATOM 648 O O . LEU A 1 85 ? 18.397 -3.789 7.144 1.00 20.62 82 LEU A O 1
ATOM 653 N N . GLY A 1 86 ? 18.651 -4.511 9.254 1.00 19.12 83 GLY A N 1
ATOM 654 C CA . GLY A 1 86 ? 19.705 -5.482 8.906 1.00 19.20 83 GLY A CA 1
ATOM 655 C C . GLY A 1 86 ? 21.090 -4.862 8.839 1.00 18.67 83 GLY A C 1
ATOM 656 O O . GLY A 1 86 ? 22.041 -5.521 8.378 1.00 20.23 83 GLY A O 1
ATOM 657 N N . VAL A 1 87 ? 21.206 -3.613 9.276 1.00 17.34 84 VAL A N 1
ATOM 658 C CA . VAL A 1 87 ? 22.461 -2.869 9.228 1.00 16.48 84 VAL A CA 1
ATOM 659 C C . VAL A 1 87 ? 23.128 -2.637 10.611 1.00 16.93 84 VAL A C 1
ATOM 660 O O . VAL A 1 87 ? 22.508 -2.794 11.685 1.00 17.67 84 VAL A O 1
ATOM 664 N N . ASP A 1 88 ? 24.377 -2.192 10.576 1.00 15.46 85 ASP A N 1
ATOM 665 C CA . ASP A 1 88 ? 25.117 -1.871 11.789 1.00 15.98 85 ASP A CA 1
ATOM 666 C C . ASP A 1 88 ? 24.648 -0.540 12.416 1.00 14.53 85 ASP A C 1
ATOM 667 O O . ASP A 1 88 ? 23.992 0.313 11.777 1.00 15.09 85 ASP A O 1
ATOM 672 N N . THR A 1 89 ? 25.037 -0.382 13.675 1.00 17.03 86 THR A N 1
ATOM 673 C CA . THR A 1 89 ? 24.587 0.751 14.490 1.00 16.62 86 THR A CA 1
ATOM 674 C C . THR A 1 89 ? 24.991 2.111 13.926 1.00 16.41 86 THR A C 1
ATOM 675 O O . THR A 1 89 ? 24.216 3.081 13.968 1.00 16.29 86 THR A O 1
ATOM 679 N N . SER A 1 90 ? 26.174 2.183 13.339 1.00 15.14 87 SER A N 1
ATOM 680 C CA . SER A 1 90 ? 26.656 3.422 12.760 1.00 15.60 87 SER A CA 1
ATOM 681 C C . SER A 1 90 ? 25.842 3.818 11.525 1.00 16.21 87 SER A C 1
ATOM 682 O O . SER A 1 90 ? 25.459 4.976 11.391 1.00 16.49 87 SER A O 1
ATOM 687 N N . THR A 1 91 ? 25.517 2.867 10.663 1.00 15.93 88 THR A N 1
ATOM 688 C CA . THR A 1 91 ? 24.671 3.183 9.518 1.00 15.83 88 THR A CA 1
ATOM 689 C C . THR A 1 91 ? 23.288 3.662 10.003 1.00 15.32 88 THR A C 1
ATOM 690 O O . THR A 1 91 ? 22.736 4.642 9.483 1.00 14.31 88 THR A O 1
ATOM 694 N N . ALA A 1 92 ? 22.729 2.987 11.010 1.00 15.20 89 ALA A N 1
ATOM 695 C CA . ALA A 1 92 ? 21.442 3.428 11.568 1.00 14.90 89 ALA A CA 1
ATOM 696 C C . ALA A 1 92 ? 21.526 4.831 12.164 1.00 15.02 89 ALA A C 1
ATOM 697 O O . ALA A 1 92 ? 20.599 5.622 11.998 1.00 14.57 89 ALA A O 1
ATOM 699 N N . SER A 1 93 ? 22.621 5.168 12.850 1.00 15.19 90 SER A N 1
ATOM 700 C CA . SER A 1 93 ? 22.750 6.498 13.444 1.00 14.50 90 SER A CA 1
ATOM 701 C C . SER A 1 93 ? 22.863 7.547 12.348 1.00 15.01 90 SER A C 1
ATOM 702 O O . SER A 1 93 ? 22.355 8.671 12.497 1.00 14.93 90 SER A O 1
ATOM 707 N N . SER A 1 94 ? 23.546 7.203 11.254 1.00 14.70 91 SER A N 1
ATOM 708 C CA . SER A 1 94 ? 23.679 8.150 10.154 1.00 16.14 91 SER A CA 1
ATOM 709 C C . SER A 1 94 ? 22.316 8.384 9.484 1.00 15.79 91 SER A C 1
ATOM 710 O O . SER A 1 94 ? 21.970 9.515 9.149 1.00 15.65 91 SER A O 1
ATOM 713 N N . LEU A 1 95 ? 21.522 7.330 9.339 1.00 15.10 92 LEU A N 1
ATOM 714 C CA . LEU A 1 95 ? 20.155 7.426 8.798 1.00 15.63 92 LEU A CA 1
ATOM 715 C C . LEU A 1 95 ? 19.327 8.372 9.666 1.00 14.53 92 LEU A C 1
ATOM 716 O O . LEU A 1 95 ? 18.638 9.271 9.159 1.00 15.08 92 LEU A O 1
ATOM 721 N N . LEU A 1 96 ? 19.407 8.170 10.981 1.00 14.40 93 LEU A N 1
ATOM 722 C CA . LEU A 1 96 ? 18.687 9.049 11.888 1.00 14.44 93 LEU A CA 1
ATOM 723 C C . LEU A 1 96 ? 19.183 10.472 11.849 1.00 14.41 93 LEU A C 1
ATOM 724 O O . LEU A 1 96 ? 18.390 11.401 11.979 1.00 14.01 93 LEU A O 1
ATOM 729 N N . ALA A 1 97 ? 20.482 10.678 11.674 1.00 14.41 94 ALA A N 1
ATOM 730 C CA . ALA A 1 97 ? 21.014 12.032 11.660 1.00 14.20 94 ALA A CA 1
ATOM 731 C C . ALA A 1 97 ? 20.464 12.796 10.466 1.00 13.81 94 ALA A C 1
ATOM 732 O O . ALA A 1 97 ? 20.170 13.986 10.597 1.00 15.76 94 ALA A O 1
ATOM 734 N N . GLU A 1 98 ? 20.225 12.079 9.356 1.00 14.91 95 GLU A N 1
ATOM 735 C CA . GLU A 1 98 ? 19.588 12.720 8.177 1.00 15.46 95 GLU A CA 1
ATOM 736 C C . GLU A 1 98 ? 18.059 12.892 8.396 1.00 14.78 95 GLU A C 1
ATOM 737 O O . GLU A 1 98 ? 17.481 13.955 8.132 1.00 15.87 95 GLU A O 1
ATOM 748 N N . GLN A 1 99 ? 17.401 11.825 8.839 1.00 13.49 96 GLN A N 1
ATOM 749 C CA . GLN A 1 99 ? 15.935 11.807 8.779 1.00 12.56 96 GLN A CA 1
ATOM 750 C C . GLN A 1 99 ? 15.227 12.321 10.026 1.00 11.81 96 GLN A C 1
ATOM 751 O O . GLN A 1 99 ? 14.127 12.940 9.928 1.00 12.88 96 GLN A O 1
ATOM 757 N N . LEU A 1 100 ? 15.804 12.060 11.205 1.00 11.96 97 LEU A N 1
ATOM 758 C CA . LEU A 1 100 ? 15.111 12.474 12.439 1.00 13.19 97 LEU A CA 1
ATOM 759 C C . LEU A 1 100 ? 14.804 13.984 12.507 1.00 12.42 97 LEU A C 1
ATOM 760 O O . LEU A 1 100 ? 13.704 14.330 12.916 1.00 13.52 97 LEU A O 1
ATOM 765 N N . PRO A 1 101 ? 15.747 14.874 12.110 1.00 12.90 98 PRO A N 1
ATOM 766 C CA . PRO A 1 101 ? 15.424 16.296 12.154 1.00 12.08 98 PRO A CA 1
ATOM 767 C C . PRO A 1 101 ? 14.265 16.637 11.226 1.00 11.40 98 PRO A C 1
ATOM 768 O O . PRO A 1 101 ? 13.411 17.461 11.595 1.00 12.42 98 PRO A O 1
ATOM 772 N N . LYS A 1 102 ? 14.199 15.990 10.064 1.00 11.83 99 LYS A N 1
ATOM 773 C CA . LYS A 1 102 ? 13.100 16.255 9.110 1.00 12.30 99 LYS A CA 1
ATOM 774 C C . LYS A 1 102 ? 11.775 15.738 9.645 1.00 11.32 99 LYS A C 1
ATOM 775 O O . LYS A 1 102 ? 10.723 16.392 9.512 1.00 12.23 99 LYS A O 1
ATOM 781 N N . ILE A 1 103 ? 11.833 14.602 10.328 1.00 11.20 100 ILE A N 1
ATOM 782 C CA . ILE A 1 103 ? 10.629 14.036 10.937 1.00 11.08 100 ILE A CA 1
ATOM 783 C C . ILE A 1 103 ? 10.095 14.934 12.042 1.00 10.28 100 ILE A C 1
ATOM 784 O O . ILE A 1 103 ? 8.887 15.258 12.098 1.00 11.62 100 ILE A O 1
ATOM 789 N N . ILE A 1 104 ? 10.991 15.371 12.926 1.00 11.37 101 ILE A N 1
ATOM 790 C CA . ILE A 1 104 ? 10.578 16.211 14.064 1.00 11.81 101 ILE A CA 1
ATOM 791 C C . ILE A 1 104 ? 10.074 17.545 13.555 1.00 12.36 101 ILE A C 1
ATOM 792 O O . ILE A 1 104 ? 9.027 18.001 14.015 1.00 13.69 101 ILE A O 1
ATOM 797 N N . ASP A 1 105 ? 10.761 18.126 12.571 1.00 12.35 102 ASP A N 1
ATOM 798 C CA . ASP A 1 105 ? 10.312 19.389 11.968 1.00 13.49 102 ASP A CA 1
ATOM 799 C C . ASP A 1 105 ? 8.890 19.233 11.371 1.00 12.76 102 ASP A C 1
ATOM 800 O O . ASP A 1 105 ? 7.984 20.021 11.626 1.00 14.00 102 ASP A O 1
ATOM 809 N N . ALA A 1 106 ? 8.689 18.169 10.605 1.00 12.54 103 ALA A N 1
ATOM 810 C CA . ALA A 1 106 ? 7.385 17.882 9.972 1.00 11.97 103 ALA A CA 1
ATOM 811 C C . ALA A 1 106 ? 6.253 17.684 10.999 1.00 13.01 103 ALA A C 1
ATOM 812 O O . ALA A 1 106 ? 5.081 18.058 10.742 1.00 14.17 103 ALA A O 1
ATOM 814 N N . LEU A 1 107 ? 6.600 17.124 12.160 1.00 12.48 104 LEU A N 1
ATOM 815 C CA . LEU A 1 107 ? 5.629 16.892 13.250 1.00 13.87 104 LEU A CA 1
ATOM 816 C C . LEU A 1 107 ? 5.290 18.122 14.089 1.00 14.72 104 LEU A C 1
ATOM 817 O O . LEU A 1 107 ? 4.440 18.039 14.974 1.00 16.44 104 LEU A O 1
ATOM 822 N N . SER A 1 108 ? 5.940 19.237 13.808 1.00 14.16 105 SER A N 1
ATOM 823 C CA . SER A 1 108 ? 5.787 20.423 14.675 1.00 13.29 105 SER A CA 1
ATOM 824 C C . SER A 1 108 ? 5.546 21.722 13.902 1.00 14.94 105 SER A C 1
ATOM 825 O O . SER A 1 108 ? 6.226 22.735 14.138 1.00 15.56 105 SER A O 1
ATOM 828 N N . PRO A 1 109 ? 4.507 21.732 13.030 1.00 15.54 106 PRO A N 1
ATOM 829 C CA . PRO A 1 109 ? 4.246 22.956 12.286 1.00 17.08 106 PRO A CA 1
ATOM 830 C C . PRO A 1 109 ? 3.824 24.100 13.222 1.00 18.05 106 PRO A C 1
ATOM 831 O O . PRO A 1 109 ? 4.005 25.262 12.879 1.00 19.38 106 PRO A O 1
ATOM 835 N N . GLN A 1 110 ? 3.259 23.766 14.386 1.00 19.19 107 GLN A N 1
ATOM 836 C CA . GLN A 1 110 ? 2.871 24.794 15.364 1.00 20.73 107 GLN A CA 1
ATOM 837 C C . GLN A 1 110 ? 3.999 25.119 16.364 1.00 20.58 107 GLN A C 1
ATOM 838 O O . GLN A 1 110 ? 3.792 25.909 17.297 1.00 21.85 107 GLN A O 1
ATOM 844 N N . GLY A 1 111 ? 5.176 24.512 16.163 1.00 19.91 108 GLY A N 1
ATOM 845 C CA . GLY A 1 111 ? 6.362 24.744 16.991 1.00 20.06 108 GLY A CA 1
ATOM 846 C C . GLY A 1 111 ? 6.580 23.760 18.144 1.00 19.30 108 GLY A C 1
ATOM 847 O O . GLY A 1 111 ? 7.506 23.931 18.950 1.00 19.86 108 GLY A O 1
ATOM 848 N N . GLU A 1 112 ? 5.696 22.773 18.266 1.00 18.34 109 GLU A N 1
ATOM 849 C CA . GLU A 1 112 ? 5.869 21.669 19.209 1.00 18.44 109 GLU A CA 1
ATOM 850 C C . GLU A 1 112 ? 5.282 20.450 18.526 1.00 18.64 109 GLU A C 1
ATOM 851 O O . GLU A 1 112 ? 4.494 20.564 17.573 1.00 17.87 109 GLU A O 1
ATOM 857 N N . VAL A 1 113 ? 5.671 19.292 19.031 1.00 19.09 110 VAL A N 1
ATOM 858 C CA . VAL A 1 113 ? 5.151 18.045 18.442 1.00 19.92 110 VAL A CA 1
ATOM 859 C C . VAL A 1 113 ? 3.673 17.828 18.782 1.00 22.50 110 VAL A C 1
ATOM 860 O O . VAL A 1 113 ? 3.310 17.872 19.924 1.00 24.70 110 VAL A O 1
ATOM 864 N N . GLN A 1 116 ? -2.554 12.830 17.010 1.00 35.13 113 GLN A N 1
ATOM 865 C CA . GLN A 1 116 ? -1.411 13.114 17.897 1.00 35.23 113 GLN A CA 1
ATOM 866 C C . GLN A 1 116 ? -0.191 12.228 17.664 1.00 34.93 113 GLN A C 1
ATOM 867 O O . GLN A 1 116 ? -0.263 10.977 17.652 1.00 35.21 113 GLN A O 1
ATOM 873 N N . ALA A 1 117 ? 0.937 12.910 17.505 1.00 34.40 114 ALA A N 1
ATOM 874 C CA . ALA A 1 117 ? 2.200 12.259 17.186 1.00 33.98 114 ALA A CA 1
ATOM 875 C C . ALA A 1 117 ? 2.628 11.171 18.177 1.00 34.88 114 ALA A C 1
ATOM 876 O O . ALA A 1 117 ? 3.112 10.118 17.745 1.00 33.87 114 ALA A O 1
ATOM 878 N N . ASN A 1 118 ? 2.435 11.411 19.479 1.00 35.44 115 ASN A N 1
ATOM 879 C CA . ASN A 1 118 ? 2.880 10.447 20.473 1.00 36.63 115 ASN A CA 1
ATOM 880 C C . ASN A 1 118 ? 2.027 9.187 20.584 1.00 37.73 115 ASN A C 1
ATOM 881 O O . ASN A 1 118 ? 2.553 8.102 20.882 1.00 38.58 115 ASN A O 1
ATOM 886 N N . ASN A 1 119 ? 0.725 9.325 20.343 1.00 38.75 116 ASN A N 1
ATOM 887 C CA . ASN A 1 119 ? -0.201 8.194 20.510 1.00 39.13 116 ASN A CA 1
ATOM 888 C C . ASN A 1 119 ? -0.275 7.243 19.305 1.00 38.42 116 ASN A C 1
ATOM 889 O O . ASN A 1 119 ? -0.208 6.027 19.482 1.00 38.77 116 ASN A O 1
ATOM 898 N N . ASP A 1 120 ? -0.430 7.775 18.095 1.00 36.99 117 ASP A N 1
ATOM 899 C CA . ASP A 1 120 ? -0.243 6.958 16.894 1.00 35.35 117 ASP A CA 1
ATOM 900 C C . ASP A 1 120 ? 0.456 7.778 15.834 1.00 33.65 117 ASP A C 1
ATOM 901 O O . ASP A 1 120 ? -0.147 8.678 15.233 1.00 32.98 117 ASP A O 1
ATOM 906 N N . LEU A 1 121 ? 1.721 7.453 15.590 1.00 31.30 118 LEU A N 1
ATOM 907 C CA . LEU A 1 121 ? 2.548 8.217 14.667 1.00 29.67 118 LEU A CA 1
ATOM 908 C C . LEU A 1 121 ? 1.986 8.225 13.231 1.00 28.85 118 LEU A C 1
ATOM 909 O O . LEU A 1 121 ? 1.895 9.288 12.612 1.00 27.98 118 LEU A O 1
ATOM 914 N N . LEU A 1 122 ? 1.590 7.059 12.718 1.00 27.21 119 LEU A N 1
ATOM 915 C CA . LEU A 1 122 ? 1.068 6.984 11.353 1.00 27.20 119 LEU A CA 1
ATOM 916 C C . LEU A 1 122 ? -0.155 7.878 11.234 1.00 26.14 119 LEU A C 1
ATOM 917 O O . LEU A 1 122 ? -0.326 8.572 10.230 1.00 25.94 119 LEU A O 1
ATOM 922 N N . SER A 1 123 ? -1.008 7.867 12.253 1.00 25.30 120 SER A N 1
ATOM 923 C CA . SER A 1 123 ? -2.224 8.697 12.220 1.00 25.08 120 SER A CA 1
ATOM 924 C C . SER A 1 123 ? -1.898 10.197 12.213 1.00 23.89 120 SER A C 1
ATOM 925 O O . SER A 1 123 ? -2.458 10.950 11.444 1.00 23.06 120 SER A O 1
ATOM 928 N N . ALA A 1 124 ? -0.972 10.611 13.068 1.00 22.27 121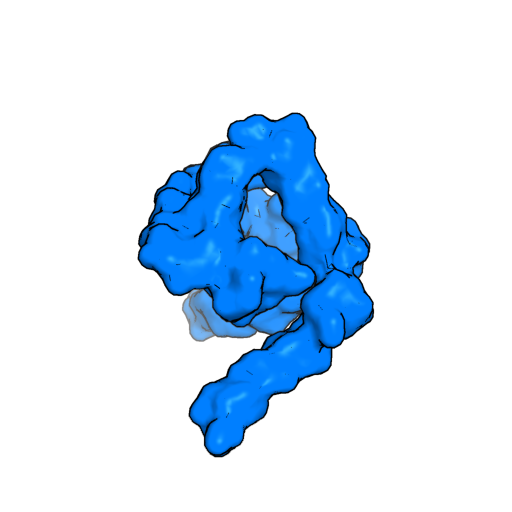 ALA A N 1
ATOM 929 C CA . ALA A 1 124 ? -0.480 11.987 13.076 1.00 20.63 121 ALA A CA 1
ATOM 930 C C . ALA A 1 124 ? 0.126 12.355 11.726 1.00 19.40 121 ALA A C 1
ATOM 931 O O . ALA A 1 124 ? -0.137 13.457 11.196 1.00 19.37 121 ALA A O 1
ATOM 933 N N . GLY A 1 125 ? 0.926 11.450 11.148 1.00 19.01 122 GLY A N 1
ATOM 934 C CA . GLY A 1 125 ? 1.489 11.668 9.813 1.00 18.39 122 GLY A CA 1
ATOM 935 C C . GLY A 1 125 ? 0.405 11.815 8.747 1.00 16.61 122 GLY A C 1
ATOM 936 O O . GLY A 1 125 ? 0.470 12.702 7.899 1.00 17.46 122 GLY A O 1
ATOM 945 N N . GLU A 1 127 ? -2.689 12.857 9.151 1.00 16.50 124 GLU A N 1
ATOM 946 C CA . GLU A 1 127 ? -3.335 14.174 9.365 1.00 16.27 124 GLU A CA 1
ATOM 947 C C . GLU A 1 127 ? -2.486 15.294 8.753 1.00 15.91 124 GLU A C 1
ATOM 948 O O . GLU A 1 127 ? -3.012 16.236 8.149 1.00 15.95 124 GLU A O 1
ATOM 959 N N . LEU A 1 128 ? -1.166 15.205 8.921 1.00 14.87 125 LEU A N 1
ATOM 960 C CA . LEU A 1 128 ? -0.280 16.230 8.372 1.00 14.64 125 LEU A CA 1
ATOM 961 C C . LEU A 1 128 ? -0.282 16.239 6.837 1.00 15.40 125 LEU A C 1
ATOM 962 O O . LEU A 1 128 ? -0.331 17.328 6.177 1.00 15.94 125 LEU A O 1
ATOM 967 N N . LEU A 1 129 ? -0.214 15.041 6.260 1.00 15.71 126 LEU A N 1
ATOM 968 C CA . LEU A 1 129 ? -0.307 14.899 4.796 1.00 15.29 126 LEU A CA 1
ATOM 969 C C . LEU A 1 129 ? -1.635 15.481 4.315 1.00 15.21 126 LEU A C 1
ATOM 970 O O . LEU A 1 129 ? -1.716 16.270 3.366 1.00 15.68 126 LEU A O 1
ATOM 975 N N . LYS A 1 130 ? -2.716 15.084 4.962 1.00 14.59 127 LYS A N 1
ATOM 976 C CA . LYS A 1 130 ? -4.028 15.582 4.532 1.00 15.68 127 LYS A CA 1
ATOM 977 C C . LYS A 1 130 ? -4.127 17.092 4.716 1.00 15.71 127 LYS A C 1
ATOM 978 O O . LYS A 1 130 ? -4.813 17.773 3.940 1.00 15.66 127 LYS A O 1
ATOM 984 N N . GLY A 1 131 ? -3.462 17.644 5.735 1.00 14.19 128 GLY A N 1
ATOM 985 C CA . GLY A 1 131 ? -3.457 19.104 5.901 1.00 14.93 128 GLY A CA 1
ATOM 986 C C . GLY A 1 131 ? -2.882 19.806 4.682 1.00 15.18 128 GLY A C 1
ATOM 987 O O . GLY A 1 131 ? -3.431 20.832 4.242 1.00 15.40 128 GLY A O 1
ATOM 988 N N . LYS A 1 132 ? -1.853 19.225 4.058 1.00 15.20 129 LYS A N 1
ATOM 989 C CA . LYS A 1 132 ? -1.278 19.819 2.834 1.00 16.45 129 LYS A CA 1
ATOM 990 C C . LYS A 1 132 ? -2.208 19.705 1.621 1.00 14.82 129 LYS A C 1
ATOM 991 O O . LYS A 1 132 ? -2.101 20.440 0.649 1.00 17.71 129 LYS A O 1
ATOM 997 N N . LEU A 1 133 ? -3.115 18.746 1.674 1.00 15.58 130 LEU A N 1
ATOM 998 C CA . LEU A 1 133 ? -4.097 18.557 0.605 1.00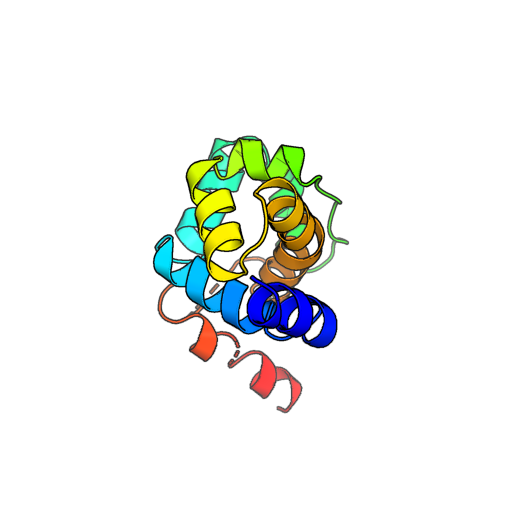 16.04 130 LEU A CA 1
ATOM 999 C C . LEU A 1 133 ? -5.376 19.345 0.853 1.00 16.57 130 LEU A C 1
ATOM 1000 O O . LEU A 1 133 ? -6.218 19.457 -0.045 1.00 17.11 130 LEU A O 1
ATOM 1005 N N . PHE A 1 134 ? -5.529 19.872 2.073 1.00 17.68 131 PHE A N 1
ATOM 1006 C CA . PHE A 1 134 ? -6.652 20.690 2.460 1.00 18.31 131 PHE A CA 1
ATOM 1007 C C . PHE A 1 134 ? -6.348 22.117 2.104 1.00 19.76 131 PHE A C 1
ATOM 1008 O O . PHE A 1 134 ? -7.202 22.755 1.544 1.00 22.43 131 PHE A O 1
#

Sequence (126 aa):
LFDEVVGAFLKGDAGKYQAILSWVEEQGGIQVLLEKLQSGGLGAILSTWLSNQQRNQSVSGEQLESALGTNAVSDLGQKLGVDTSTASSLLAEQLPKIIDALSPQGEVQANNDLLSAGELLKGKLF

B-factor: mean 22.94, std 9.07, range [10.28, 63.15]

Nearest PDB structures (foldseek):
  1z67-assembly1_A  TM=1.008E+00  e=3.528E-18  Shigella flexneri 2a str. 2457T